Protein AF-A0A914ME58-F1 (afdb_monomer_lite)

Foldseek 3Di:
DDDDPDPDDDDAPDALVNVVVLVVDDDVRSQCCQCPVQVHPVSVCVSVVADPVHGDDPDPVVVVVCCVGNNDPDDDPDDDDDPVNVVVVVD

InterPro domains:
  IPR004014 Cation-transporting P-type ATPase, N-terminal [PF00690] (37-89)
  IPR023298 P-type ATPase, transmembrane domain superfamily [SSF81665] (35-89)

Radius of gyration: 20.08 Å; chains: 1; bounding box: 36×29×74 Å

Structure (mmCIF, N/CA/C/O backbone):
data_AF-A0A914ME58-F1
#
_entry.id   AF-A0A914ME58-F1
#
loop_
_atom_site.group_PDB
_atom_site.id
_atom_site.type_symbol
_atom_site.label_atom_id
_atom_site.label_alt_id
_atom_site.label_comp_id
_atom_site.label_asym_id
_atom_site.label_entity_id
_atom_site.label_seq_id
_atom_site.pdbx_PDB_ins_code
_atom_site.Cartn_x
_atom_site.Cartn_y
_atom_site.Cartn_z
_atom_site.occupancy
_atom_site.B_iso_or_equiv
_atom_site.auth_seq_id
_atom_site.auth_comp_id
_atom_site.auth_asym_id
_atom_site.auth_atom_id
_atom_site.pdbx_PDB_model_num
ATOM 1 N N . MET A 1 1 ? 17.629 7.701 -35.692 1.00 40.56 1 MET A N 1
ATOM 2 C CA . MET A 1 1 ? 18.294 7.869 -34.383 1.00 40.56 1 MET A CA 1
ATOM 3 C C . MET A 1 1 ? 17.438 7.148 -33.361 1.00 40.56 1 MET A C 1
ATOM 5 O O . MET A 1 1 ? 16.378 7.639 -33.009 1.00 40.56 1 MET A O 1
ATOM 9 N N . THR A 1 2 ? 17.817 5.920 -33.017 1.00 35.09 2 THR A N 1
ATOM 10 C CA . THR A 1 2 ? 17.044 5.049 -32.126 1.00 35.09 2 THR A CA 1
ATOM 11 C C . THR A 1 2 ? 17.281 5.497 -30.692 1.00 35.09 2 THR A C 1
ATOM 13 O O . THR A 1 2 ? 18.362 5.274 -30.150 1.00 35.09 2 THR A O 1
ATOM 16 N N . THR A 1 3 ? 16.306 6.168 -30.085 1.00 43.56 3 THR A N 1
ATOM 17 C CA . THR A 1 3 ? 16.332 6.446 -28.649 1.00 43.56 3 THR A CA 1
ATOM 18 C C . THR A 1 3 ? 16.126 5.129 -27.912 1.00 43.56 3 THR A C 1
ATOM 20 O O . THR A 1 3 ? 15.070 4.506 -27.987 1.00 43.56 3 THR A O 1
ATOM 23 N N . ARG A 1 4 ? 17.194 4.690 -27.252 1.00 45.16 4 ARG A N 1
ATOM 24 C CA . ARG A 1 4 ? 17.216 3.646 -26.226 1.00 45.16 4 ARG A CA 1
ATOM 25 C C . ARG A 1 4 ? 16.075 3.939 -25.231 1.00 45.16 4 ARG A C 1
ATOM 27 O O . ARG A 1 4 ? 16.007 5.083 -24.783 1.00 45.16 4 ARG A O 1
ATOM 34 N N . PRO A 1 5 ? 15.174 3.001 -24.893 1.00 51.91 5 PRO A N 1
ATOM 35 C CA . PRO A 1 5 ? 14.242 3.262 -23.810 1.00 51.91 5 PRO A CA 1
ATOM 36 C C . PRO A 1 5 ? 15.070 3.340 -22.525 1.00 51.91 5 PRO A C 1
ATOM 38 O O . PRO A 1 5 ? 15.811 2.409 -22.203 1.00 51.91 5 PRO A O 1
ATOM 41 N N . GLU A 1 6 ? 15.001 4.481 -21.846 1.00 51.50 6 GLU A N 1
ATOM 42 C CA . GLU A 1 6 ? 15.416 4.622 -20.453 1.00 51.50 6 GLU A CA 1
ATOM 43 C C . GLU A 1 6 ? 14.854 3.415 -19.686 1.00 51.50 6 GLU A C 1
ATOM 45 O O . GLU A 1 6 ? 13.654 3.142 -19.740 1.00 51.50 6 GLU A O 1
ATOM 50 N N . MET A 1 7 ? 15.726 2.639 -19.043 1.00 52.31 7 MET A N 1
ATOM 51 C CA . MET A 1 7 ? 15.379 1.446 -18.267 1.00 52.31 7 MET A CA 1
ATOM 52 C C . MET A 1 7 ? 14.724 1.887 -16.948 1.00 52.31 7 MET A C 1
ATOM 54 O O . MET A 1 7 ? 15.279 1.723 -15.871 1.00 52.31 7 MET A O 1
ATOM 58 N N . GLY A 1 8 ? 13.579 2.557 -17.045 1.00 67.69 8 GLY A N 1
ATOM 59 C CA . GLY A 1 8 ? 12.813 3.067 -15.919 1.00 67.69 8 GLY A CA 1
ATOM 60 C C . GLY A 1 8 ? 11.580 2.207 -15.707 1.00 67.69 8 GLY A C 1
ATOM 61 O O . GLY A 1 8 ? 10.802 1.983 -16.634 1.00 67.69 8 GLY A O 1
ATOM 62 N N . PHE A 1 9 ? 11.382 1.720 -14.485 1.00 77.50 9 PHE A N 1
ATOM 63 C CA . PHE A 1 9 ? 10.123 1.082 -14.119 1.00 77.50 9 PHE A CA 1
ATOM 64 C C . PHE A 1 9 ? 8.963 2.082 -14.283 1.00 77.50 9 PHE A C 1
ATOM 66 O O . PHE A 1 9 ? 9.104 3.238 -13.869 1.00 77.50 9 PHE A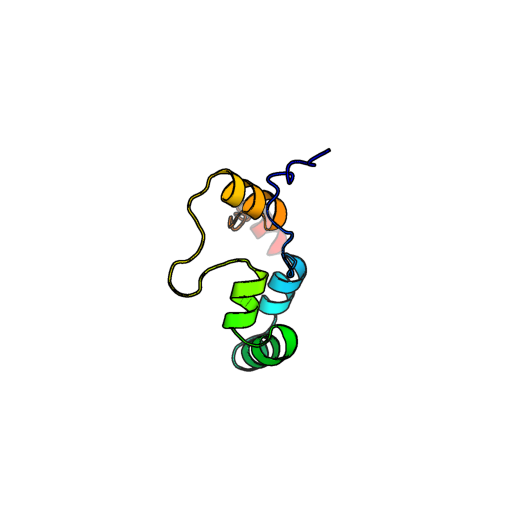 O 1
ATOM 73 N N . PRO A 1 10 ? 7.814 1.668 -14.847 1.00 85.56 10 PRO A N 1
ATOM 74 C CA . PRO A 1 10 ? 6.659 2.549 -14.995 1.00 85.56 10 PRO A CA 1
ATOM 75 C C . PRO A 1 10 ? 6.153 3.032 -13.626 1.00 85.56 10 PRO A C 1
ATOM 77 O O . PRO A 1 10 ? 6.243 2.274 -12.654 1.00 85.56 10 PRO A O 1
ATOM 80 N N . PRO A 1 11 ? 5.606 4.257 -13.516 1.00 87.50 11 PRO A N 1
ATOM 81 C CA . PRO A 1 11 ? 5.084 4.776 -12.252 1.00 87.50 11 PRO A CA 1
ATOM 82 C C . PRO A 1 11 ? 3.963 3.886 -11.693 1.00 87.50 11 PRO A C 1
ATOM 84 O O . PRO A 1 11 ? 3.294 3.171 -12.437 1.00 87.50 11 PRO A O 1
ATOM 87 N N . PHE A 1 12 ? 3.782 3.911 -10.371 1.00 91.88 12 PHE A N 1
ATOM 88 C CA . PHE A 1 12 ? 2.647 3.248 -9.730 1.00 91.88 12 PHE A CA 1
ATOM 89 C C . PHE A 1 12 ? 1.378 4.079 -9.926 1.00 91.88 12 PHE A C 1
ATOM 91 O O . PHE A 1 12 ? 1.405 5.297 -9.767 1.00 91.88 12 PHE A O 1
ATOM 98 N N . ASP A 1 13 ? 0.262 3.403 -10.190 1.00 92.44 13 ASP A N 1
ATOM 99 C CA . ASP A 1 13 ? -1.059 4.029 -10.363 1.00 92.44 13 ASP A CA 1
ATOM 100 C C . ASP A 1 13 ? -1.828 4.156 -9.032 1.00 92.44 13 ASP A C 1
ATOM 102 O O . ASP A 1 13 ? -3.052 4.311 -9.014 1.00 92.44 13 ASP A O 1
ATOM 106 N N . VAL A 1 14 ? -1.119 4.005 -7.911 1.00 92.69 14 VAL A N 1
ATOM 107 C CA . VAL A 1 14 ? -1.637 4.113 -6.545 1.00 92.69 14 VAL A CA 1
ATOM 108 C C . VAL A 1 14 ? -0.564 4.723 -5.647 1.00 92.69 14 VAL A C 1
ATOM 110 O O . VAL A 1 14 ? 0.613 4.360 -5.732 1.00 92.69 14 VAL A O 1
ATOM 113 N N . SER A 1 15 ? -0.962 5.665 -4.796 1.00 92.56 15 SER A N 1
ATOM 114 C CA . SER A 1 15 ? -0.066 6.349 -3.868 1.00 92.56 15 SER A CA 1
ATOM 115 C C . SER A 1 15 ? -0.111 5.741 -2.465 1.00 92.56 15 SER A C 1
ATOM 117 O O . SER A 1 15 ? -1.044 5.035 -2.088 1.00 92.56 15 SER A O 1
ATOM 119 N N . LEU A 1 16 ? 0.890 6.065 -1.642 1.00 91.50 16 LEU A N 1
ATOM 120 C CA . LEU A 1 16 ? 0.896 5.708 -0.221 1.00 91.50 16 LEU A CA 1
ATOM 121 C C . LEU A 1 16 ? -0.310 6.292 0.535 1.00 91.50 16 LEU A C 1
ATOM 123 O O . LEU A 1 16 ? -0.805 5.664 1.467 1.00 91.50 16 LEU A O 1
ATOM 127 N N . ASN A 1 17 ? -0.786 7.478 0.149 1.00 92.19 17 ASN A N 1
ATOM 128 C CA . ASN A 1 17 ? -1.945 8.085 0.795 1.00 92.19 17 ASN A CA 1
ATOM 129 C C . ASN A 1 17 ? -3.224 7.297 0.494 1.00 92.19 17 ASN A C 1
ATOM 131 O O . ASN A 1 17 ? -3.996 7.034 1.407 1.00 92.19 17 ASN A O 1
ATOM 135 N N . ASP A 1 18 ? -3.388 6.838 -0.747 1.00 92.62 18 ASP A N 1
ATOM 136 C CA . ASP A 1 18 ? -4.539 6.020 -1.146 1.00 92.62 18 ASP A CA 1
ATOM 137 C C . ASP A 1 18 ? -4.586 4.704 -0.359 1.00 92.62 18 ASP A C 1
ATOM 139 O O . ASP A 1 18 ? -5.646 4.282 0.101 1.00 92.62 18 ASP A O 1
ATOM 143 N N . LEU A 1 19 ? -3.420 4.080 -0.142 1.00 92.38 19 LEU A N 1
ATOM 144 C CA . LEU A 1 19 ? -3.304 2.862 0.665 1.00 92.38 19 LEU A CA 1
ATOM 145 C C . LEU A 1 19 ? -3.600 3.112 2.151 1.00 92.38 19 LEU A C 1
ATOM 147 O O . LEU A 1 19 ? -4.216 2.266 2.795 1.00 92.38 19 LEU A O 1
ATOM 151 N N . LYS A 1 20 ? -3.188 4.263 2.697 1.00 91.44 20 LYS A N 1
ATOM 152 C CA . LYS A 1 20 ? -3.517 4.653 4.076 1.00 91.44 20 LYS A CA 1
ATOM 153 C C . LYS A 1 20 ? -5.012 4.877 4.251 1.00 91.44 20 LYS A C 1
ATOM 155 O O . LYS A 1 20 ? -5.588 4.299 5.162 1.00 91.44 20 LYS A O 1
ATOM 160 N N . SER A 1 21 ? -5.635 5.641 3.356 1.00 92.31 21 SER A N 1
ATOM 161 C CA . SER A 1 21 ? -7.084 5.854 3.375 1.00 92.31 21 SER A CA 1
ATOM 162 C C . SER A 1 21 ? -7.844 4.539 3.219 1.00 92.31 21 SER A C 1
ATOM 164 O O . SER A 1 21 ? -8.850 4.332 3.884 1.00 92.31 21 SER A O 1
ATOM 166 N N . LEU A 1 22 ? -7.338 3.595 2.417 1.00 92.88 22 LEU A N 1
ATOM 167 C CA . LEU A 1 22 ? -7.949 2.271 2.309 1.00 92.88 22 LEU A CA 1
ATOM 168 C C . LEU A 1 22 ? -7.955 1.507 3.648 1.00 92.88 22 LEU A C 1
ATOM 170 O O . LEU A 1 22 ? -8.907 0.782 3.923 1.00 92.88 22 LEU A O 1
ATOM 174 N N . MET A 1 23 ? -6.924 1.674 4.482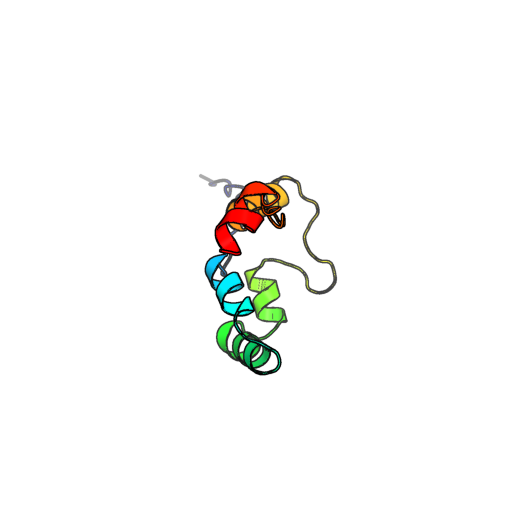 1.00 89.94 23 MET A N 1
ATOM 175 C CA . MET A 1 23 ? -6.844 1.040 5.804 1.00 89.94 23 MET A CA 1
ATOM 176 C C . MET A 1 23 ? -7.799 1.642 6.847 1.00 89.94 23 MET A C 1
ATOM 178 O O . MET A 1 23 ? -7.985 1.038 7.901 1.00 89.94 23 MET A O 1
ATOM 182 N N . GLU A 1 24 ? -8.378 2.817 6.590 1.00 92.44 24 GLU A N 1
ATOM 183 C CA . GLU A 1 24 ? -9.349 3.450 7.494 1.00 92.44 24 GLU A CA 1
ATOM 184 C C . GLU A 1 24 ? -10.721 2.762 7.423 1.00 92.44 24 GLU A C 1
ATOM 186 O O . GLU A 1 24 ? -11.476 2.779 8.396 1.00 92.44 24 GLU A O 1
ATOM 191 N N . PHE A 1 25 ? -11.023 2.108 6.299 1.00 92.81 25 PHE A N 1
ATOM 192 C CA . PHE A 1 25 ? -12.249 1.341 6.109 1.00 92.81 25 PHE A CA 1
ATOM 193 C C . PHE A 1 25 ? -12.115 -0.074 6.679 1.00 92.81 25 PHE A C 1
ATOM 195 O O . PHE A 1 25 ? -11.044 -0.684 6.650 1.00 92.81 25 PHE A O 1
ATOM 202 N N . SER A 1 26 ? -13.222 -0.645 7.161 1.00 90.38 26 SER A N 1
ATOM 203 C CA . SER A 1 26 ? -13.218 -1.975 7.784 1.00 90.38 26 SER A CA 1
ATOM 204 C C . SER A 1 26 ? -14.214 -2.941 7.137 1.00 90.38 26 SER A C 1
ATOM 206 O O . SER A 1 26 ? -15.302 -2.565 6.701 1.00 90.38 26 SER A O 1
ATOM 208 N N . GLY A 1 27 ? -13.834 -4.221 7.063 1.00 90.50 27 GLY A N 1
ATOM 209 C CA . GLY A 1 27 ? -14.715 -5.306 6.626 1.00 90.50 27 GLY A CA 1
ATOM 210 C C . GLY A 1 27 ? -15.314 -5.102 5.230 1.00 90.50 27 GLY A C 1
ATOM 211 O O . GLY A 1 27 ? -14.592 -5.021 4.236 1.00 90.50 27 GLY A O 1
ATOM 212 N N . ASN A 1 28 ? -16.647 -5.061 5.159 1.00 91.44 28 ASN A N 1
ATOM 213 C CA . ASN A 1 28 ? -17.385 -4.962 3.897 1.00 91.44 28 ASN A CA 1
ATOM 214 C C . ASN A 1 28 ? -17.182 -3.613 3.196 1.00 91.44 28 ASN A C 1
ATOM 216 O O . ASN A 1 28 ? -17.135 -3.577 1.971 1.00 91.44 28 ASN A O 1
ATOM 220 N N . GLU A 1 29 ? -17.000 -2.532 3.954 1.00 92.56 29 GLU A N 1
ATOM 221 C CA . GLU A 1 29 ? -16.795 -1.191 3.400 1.00 92.56 29 GLU A CA 1
ATOM 222 C C . GLU A 1 29 ? -15.475 -1.115 2.622 1.00 92.56 29 GLU A C 1
ATOM 224 O O . GLU A 1 29 ? -15.443 -0.678 1.474 1.00 92.56 29 GLU A O 1
ATOM 229 N N . ALA A 1 30 ? -14.394 -1.663 3.188 1.00 93.50 30 ALA A N 1
ATOM 230 C CA . ALA A 1 30 ? -13.108 -1.752 2.498 1.00 93.50 30 ALA A CA 1
ATOM 231 C C . ALA A 1 30 ? -13.208 -2.577 1.204 1.00 93.50 30 ALA A C 1
ATOM 233 O O . ALA A 1 30 ? -12.596 -2.232 0.193 1.00 93.50 30 ALA A O 1
ATOM 234 N N . LYS A 1 31 ? -14.004 -3.655 1.214 1.00 93.62 31 LYS A N 1
ATOM 235 C CA . LYS A 1 31 ? -14.231 -4.483 0.025 1.00 93.62 31 LYS A CA 1
ATOM 236 C C . LYS A 1 31 ? -14.950 -3.703 -1.078 1.00 93.62 31 LYS A C 1
ATOM 238 O O . LYS A 1 31 ? -14.503 -3.744 -2.219 1.00 93.62 31 LYS A O 1
ATOM 243 N N . GLU A 1 32 ? -16.009 -2.969 -0.745 1.00 95.00 32 GLU A N 1
ATOM 244 C CA . GLU A 1 32 ? -16.720 -2.127 -1.715 1.00 95.00 32 GLU A CA 1
ATOM 245 C C . GLU A 1 32 ? -15.813 -1.038 -2.295 1.00 95.00 32 GLU A C 1
ATOM 247 O O . GLU A 1 32 ? -15.834 -0.800 -3.503 1.00 95.00 32 GLU A O 1
ATOM 252 N N . VAL A 1 33 ? -14.960 -0.419 -1.474 1.00 94.88 33 VAL A N 1
ATOM 253 C CA . VAL A 1 33 ? -13.964 0.551 -1.952 1.00 94.88 33 VAL A CA 1
ATOM 254 C C . VAL A 1 33 ? -12.986 -0.108 -2.929 1.00 94.88 33 VAL A C 1
ATOM 256 O O . VAL A 1 33 ? -12.715 0.451 -3.993 1.00 94.88 33 VAL A O 1
ATOM 259 N N . ILE A 1 34 ? -12.485 -1.308 -2.619 1.00 94.50 34 ILE A N 1
ATOM 260 C CA . ILE A 1 34 ? -11.585 -2.063 -3.505 1.00 94.50 34 ILE A CA 1
ATOM 261 C C . ILE A 1 34 ? -12.262 -2.381 -4.843 1.00 94.50 34 ILE A C 1
ATOM 263 O O . ILE A 1 34 ? -11.690 -2.124 -5.907 1.00 94.50 34 ILE A O 1
ATOM 267 N N . ASP A 1 35 ? -13.484 -2.902 -4.798 1.00 95.12 35 ASP A N 1
ATOM 268 C CA . ASP A 1 35 ? -14.231 -3.292 -5.991 1.00 95.12 35 ASP A CA 1
ATOM 269 C C . ASP A 1 35 ? -14.557 -2.070 -6.868 1.00 95.12 35 ASP A C 1
ATOM 271 O O . ASP A 1 35 ? -14.275 -2.087 -8.069 1.00 95.12 35 ASP A O 1
ATOM 275 N N . ASN A 1 36 ? -15.033 -0.972 -6.270 1.00 94.62 36 ASN A N 1
ATOM 276 C CA . ASN A 1 36 ? -15.474 0.221 -6.997 1.00 94.62 36 ASN A CA 1
ATOM 277 C C . ASN A 1 36 ? -14.321 1.105 -7.501 1.00 94.62 36 ASN A C 1
ATOM 279 O O . ASN A 1 36 ? -14.357 1.569 -8.641 1.00 94.62 36 ASN A O 1
ATOM 283 N N . HIS A 1 37 ? -13.295 1.362 -6.681 1.00 93.62 37 HIS A N 1
ATOM 284 C CA . HIS A 1 37 ? -12.228 2.313 -7.032 1.00 93.62 37 HIS A CA 1
ATOM 285 C C . HIS A 1 37 ? -11.067 1.663 -7.781 1.00 93.62 37 HIS A C 1
ATOM 287 O O . HIS A 1 37 ? -10.446 2.284 -8.650 1.00 93.62 37 HIS A O 1
ATOM 293 N N . TYR A 1 38 ? -10.759 0.409 -7.457 1.00 94.12 38 TYR A N 1
ATOM 294 C CA . TYR A 1 38 ? -9.578 -0.260 -7.991 1.00 94.12 38 TYR A CA 1
ATOM 295 C C . TYR A 1 38 ? -9.920 -1.296 -9.057 1.00 94.12 38 TYR A C 1
ATOM 297 O O . TYR A 1 38 ? -9.019 -1.684 -9.799 1.00 94.12 38 TYR A O 1
ATOM 305 N N . GLY A 1 39 ? -11.198 -1.667 -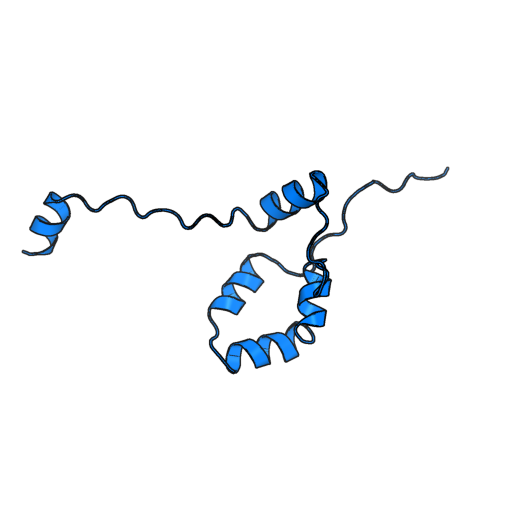9.207 1.00 93.50 39 GLY A N 1
ATOM 306 C CA . GLY A 1 39 ? -11.631 -2.755 -10.084 1.00 93.50 39 GLY A CA 1
ATOM 307 C C . GLY A 1 39 ? -11.383 -4.124 -9.450 1.00 93.50 39 GLY A C 1
ATOM 308 O O . GLY A 1 39 ? -10.997 -5.068 -10.141 1.00 93.50 39 GLY A O 1
ATOM 309 N N . GLY A 1 40 ? -11.531 -4.206 -8.127 1.00 94.06 40 GLY A N 1
ATOM 310 C CA . GLY A 1 40 ? -11.294 -5.407 -7.337 1.00 94.06 40 GLY A CA 1
ATOM 311 C C . GLY A 1 40 ? -9.827 -5.625 -6.973 1.00 94.06 40 GLY A C 1
ATOM 312 O O . GLY A 1 40 ? -8.937 -4.823 -7.279 1.00 94.06 40 GLY A O 1
ATOM 313 N N . THR A 1 41 ? -9.557 -6.759 -6.327 1.00 92.25 41 THR A N 1
ATOM 314 C CA . THR A 1 41 ? -8.208 -7.135 -5.867 1.00 92.25 41 THR A CA 1
ATOM 315 C C . THR A 1 41 ? -7.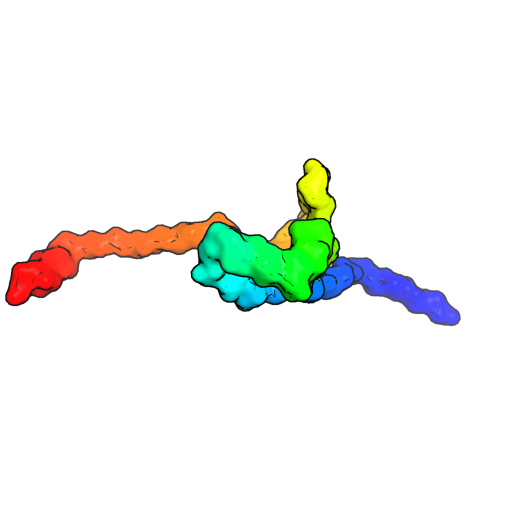211 -7.236 -7.021 1.00 92.25 41 THR A C 1
ATOM 317 O O . THR A 1 41 ? -6.097 -6.731 -6.915 1.00 92.25 41 THR A O 1
ATOM 320 N N . ALA A 1 42 ? -7.621 -7.800 -8.161 1.00 93.06 42 ALA A N 1
ATOM 321 C CA . ALA A 1 42 ? -6.783 -7.903 -9.355 1.00 93.06 42 ALA A CA 1
ATOM 322 C C . ALA A 1 42 ? -6.401 -6.525 -9.926 1.00 93.06 42 ALA A C 1
ATOM 324 O O . ALA A 1 42 ? -5.261 -6.315 -10.347 1.00 93.06 42 ALA A O 1
ATOM 325 N N . GLY A 1 43 ? -7.334 -5.570 -9.913 1.00 94.19 43 GLY A N 1
ATOM 326 C CA . GLY A 1 43 ? -7.070 -4.203 -10.349 1.00 94.19 43 GLY A CA 1
ATOM 327 C C . GLY A 1 43 ? -6.114 -3.467 -9.409 1.00 94.19 43 GLY A C 1
ATOM 328 O O . GLY A 1 43 ? -5.187 -2.800 -9.876 1.00 94.19 43 GLY A O 1
ATOM 329 N N . LEU A 1 44 ? -6.249 -3.673 -8.096 1.00 94.25 44 LEU A N 1
ATOM 330 C CA . LEU A 1 44 ? -5.295 -3.170 -7.107 1.00 94.25 44 LEU A CA 1
ATOM 331 C C . LEU A 1 44 ? -3.892 -3.778 -7.300 1.00 94.25 44 LEU A C 1
ATOM 333 O O . LEU A 1 44 ? -2.911 -3.036 -7.353 1.00 94.25 44 LEU A O 1
ATOM 337 N N . CYS A 1 45 ? -3.785 -5.099 -7.489 1.00 93.88 45 CYS A N 1
ATOM 338 C CA . CYS A 1 45 ? -2.519 -5.783 -7.781 1.00 93.88 45 CYS A CA 1
ATOM 339 C C . CYS A 1 45 ? -1.840 -5.222 -9.038 1.00 93.88 45 CYS A C 1
ATOM 341 O O . CYS A 1 45 ? -0.640 -4.948 -9.020 1.00 93.88 45 CYS A O 1
ATOM 343 N N . LYS A 1 46 ? -2.609 -4.968 -10.105 1.00 93.19 46 LYS A N 1
ATOM 344 C CA . LYS A 1 46 ? -2.096 -4.367 -11.342 1.00 93.19 46 LYS A CA 1
ATOM 345 C C . LYS A 1 46 ? -1.523 -2.966 -11.109 1.00 93.19 46 LYS A C 1
ATOM 347 O O . LYS A 1 46 ? -0.421 -2.685 -11.575 1.00 93.19 46 LYS A O 1
ATOM 352 N N . ARG A 1 47 ? -2.228 -2.112 -10.359 1.00 93.56 47 ARG A N 1
ATOM 353 C CA . ARG A 1 47 ? -1.780 -0.745 -10.020 1.00 93.56 47 ARG A CA 1
ATOM 354 C C . ARG A 1 47 ? -0.532 -0.740 -9.130 1.00 93.56 47 ARG A C 1
ATOM 356 O O . ARG A 1 47 ? 0.334 0.115 -9.292 1.00 93.56 47 ARG A O 1
ATOM 363 N N . LEU A 1 48 ? -0.415 -1.729 -8.238 1.00 93.06 48 LEU A N 1
ATOM 364 C CA . LEU A 1 48 ? 0.774 -1.993 -7.414 1.00 93.06 48 LEU A CA 1
ATOM 365 C C . LEU A 1 48 ? 1.893 -2.731 -8.166 1.00 93.06 48 LEU A C 1
ATOM 367 O O . LEU A 1 48 ? 2.952 -2.979 -7.585 1.00 93.06 48 LEU A O 1
ATOM 371 N N . GLN A 1 49 ? 1.672 -3.095 -9.433 1.00 92.19 49 GLN A N 1
ATOM 372 C CA . GLN A 1 49 ? 2.597 -3.875 -10.258 1.00 92.19 49 GLN A CA 1
ATOM 373 C C . GLN A 1 49 ? 3.050 -5.167 -9.557 1.00 92.19 49 GLN A C 1
ATOM 375 O O . GLN A 1 49 ? 4.232 -5.506 -9.552 1.00 92.19 49 GLN A O 1
ATOM 380 N N . THR A 1 50 ? 2.119 -5.851 -8.897 1.00 92.31 50 THR A N 1
ATOM 381 C CA . THR A 1 50 ? 2.358 -7.079 -8.133 1.00 92.31 50 THR A CA 1
ATOM 382 C C . THR A 1 50 ? 1.563 -8.217 -8.757 1.00 92.31 50 THR A C 1
ATOM 384 O O . THR A 1 50 ? 0.401 -8.036 -9.119 1.00 92.31 50 THR A O 1
ATOM 387 N N . ASP A 1 51 ? 2.171 -9.396 -8.865 1.00 91.19 51 ASP A N 1
ATOM 388 C CA . ASP A 1 51 ? 1.458 -10.608 -9.256 1.00 91.19 51 ASP A CA 1
ATOM 389 C C . ASP A 1 51 ? 0.665 -11.144 -8.044 1.00 91.19 51 ASP A C 1
ATOM 391 O O . ASP A 1 51 ? 1.242 -11.265 -6.959 1.00 91.19 51 ASP A O 1
ATOM 395 N N . PRO A 1 52 ? -0.642 -11.429 -8.175 1.00 90.06 52 PRO A N 1
ATOM 396 C CA . PRO A 1 52 ? -1.459 -11.892 -7.053 1.00 90.06 52 PRO A CA 1
ATOM 397 C C . PRO A 1 52 ? -1.025 -13.263 -6.509 1.00 90.06 52 PRO A C 1
ATOM 399 O O . PRO A 1 52 ? -1.201 -13.512 -5.319 1.00 90.06 52 PRO A O 1
ATOM 402 N N . ASP A 1 53 ? -0.433 -14.121 -7.345 1.00 91.38 53 ASP A N 1
ATOM 403 C CA . ASP A 1 53 ? -0.030 -15.482 -6.978 1.00 91.38 53 ASP A CA 1
ATOM 404 C C . ASP A 1 53 ? 1.468 -15.565 -6.644 1.00 91.38 53 ASP A C 1
ATOM 406 O O . ASP A 1 53 ? 1.881 -16.278 -5.729 1.00 91.38 53 ASP A O 1
ATOM 410 N N . LYS A 1 54 ? 2.303 -14.840 -7.396 1.00 90.88 54 LYS A N 1
ATOM 411 C CA . LYS A 1 54 ? 3.775 -14.901 -7.320 1.00 90.88 54 LYS A CA 1
ATOM 412 C C . LYS A 1 54 ? 4.408 -13.724 -6.581 1.00 90.88 54 LYS A C 1
ATOM 414 O O . LYS A 1 54 ? 5.595 -13.781 -6.263 1.00 90.88 54 LYS A O 1
ATOM 419 N N . GLY A 1 55 ? 3.652 -12.664 -6.310 1.00 90.25 55 GLY A N 1
ATOM 420 C CA . GLY A 1 55 ? 4.139 -11.467 -5.633 1.00 90.25 55 GLY A CA 1
ATOM 421 C C . GLY A 1 55 ? 5.005 -10.558 -6.513 1.00 90.25 55 GLY A C 1
ATOM 422 O O . GLY A 1 55 ? 4.767 -10.384 -7.708 1.00 90.25 55 GLY A O 1
ATOM 423 N N . ILE A 1 56 ? 5.989 -9.904 -5.892 1.00 90.94 56 ILE A N 1
ATOM 424 C CA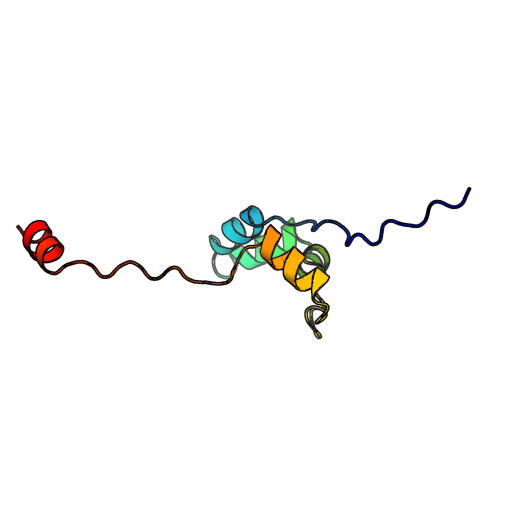 . ILE A 1 56 ? 6.896 -8.956 -6.556 1.00 90.94 56 ILE A CA 1
ATOM 425 C C . ILE A 1 56 ? 8.194 -9.643 -6.983 1.00 90.94 56 ILE A C 1
ATOM 427 O O . ILE A 1 56 ? 8.679 -10.560 -6.321 1.00 90.94 56 ILE A O 1
ATOM 431 N N . SER A 1 57 ? 8.806 -9.168 -8.067 1.00 84.00 57 SER A N 1
ATOM 432 C CA . SER A 1 57 ? 10.117 -9.662 -8.493 1.00 84.00 57 SER A CA 1
ATOM 433 C C . SER A 1 57 ? 11.204 -9.297 -7.478 1.00 84.00 57 SER A C 1
ATOM 435 O O . SER A 1 57 ? 11.260 -8.155 -7.027 1.00 84.00 57 SER A O 1
ATOM 437 N N . GLY A 1 58 ? 12.137 -10.210 -7.201 1.00 84.62 58 GLY A N 1
ATOM 438 C CA . GLY A 1 58 ? 13.301 -9.963 -6.336 1.00 84.62 58 GLY A CA 1
ATOM 439 C C . GLY A 1 58 ? 14.393 -9.064 -6.940 1.00 84.62 58 GLY A C 1
ATOM 440 O O . GLY A 1 58 ? 15.544 -9.152 -6.522 1.00 84.62 58 GLY A O 1
ATOM 441 N N . ASN A 1 59 ? 14.074 -8.236 -7.941 1.00 90.00 59 ASN A N 1
ATOM 442 C CA . ASN A 1 59 ? 15.025 -7.291 -8.525 1.00 90.00 59 ASN A CA 1
ATOM 443 C C . ASN A 1 59 ? 15.324 -6.166 -7.519 1.00 90.00 59 ASN A C 1
ATOM 445 O O . ASN A 1 59 ? 14.414 -5.477 -7.060 1.00 90.00 59 ASN A O 1
ATOM 449 N N . LEU A 1 60 ? 16.604 -5.960 -7.203 1.00 90.19 60 LEU A N 1
ATOM 450 C CA . LEU A 1 60 ? 17.051 -4.964 -6.232 1.00 90.19 60 LEU A CA 1
ATOM 451 C C . LEU A 1 60 ? 16.600 -3.535 -6.579 1.00 90.19 60 LEU A C 1
ATOM 453 O O . LEU A 1 60 ? 16.189 -2.803 -5.681 1.00 90.19 60 LEU A O 1
ATOM 457 N N . GLU A 1 61 ? 16.629 -3.144 -7.854 1.00 90.50 61 GLU A N 1
ATOM 458 C CA . GLU A 1 61 ? 16.224 -1.796 -8.279 1.00 90.50 61 GLU A CA 1
ATOM 459 C C . GLU A 1 61 ? 14.729 -1.553 -8.036 1.00 90.50 61 GLU A C 1
ATOM 461 O O . GLU A 1 61 ? 14.334 -0.503 -7.524 1.00 90.50 61 GLU A O 1
ATOM 466 N N . GLU A 1 62 ? 13.904 -2.564 -8.312 1.00 89.94 62 GLU A N 1
ATOM 467 C CA . GLU A 1 62 ? 12.463 -2.523 -8.068 1.00 89.94 62 GLU A CA 1
ATOM 468 C C . GLU A 1 62 ? 12.144 -2.457 -6.567 1.00 89.94 62 GLU A C 1
ATOM 470 O O . GLU A 1 62 ? 11.263 -1.708 -6.138 1.00 89.94 62 GLU A O 1
ATOM 475 N N . LEU A 1 63 ? 12.893 -3.197 -5.744 1.00 90.88 63 LEU A N 1
ATOM 476 C CA . LEU A 1 63 ? 12.743 -3.175 -4.287 1.00 90.88 63 LEU A CA 1
ATOM 477 C C . LEU A 1 63 ? 13.128 -1.817 -3.688 1.00 90.88 63 LEU A C 1
ATOM 479 O O . LEU A 1 63 ? 12.416 -1.305 -2.820 1.00 90.88 63 LEU A O 1
ATOM 483 N N . ILE A 1 64 ? 14.227 -1.217 -4.156 1.00 91.19 64 ILE A N 1
ATOM 484 C CA . ILE A 1 64 ? 14.651 0.124 -3.733 1.00 91.19 64 ILE A CA 1
ATOM 485 C C . ILE A 1 64 ? 13.592 1.154 -4.131 1.00 91.19 64 ILE A C 1
ATOM 487 O O . ILE A 1 64 ? 13.184 1.966 -3.302 1.00 91.19 64 ILE A O 1
ATOM 491 N N . ARG A 1 65 ? 13.083 1.086 -5.366 1.00 90.81 65 ARG A N 1
ATOM 492 C CA . ARG A 1 65 ? 12.025 1.978 -5.851 1.00 90.81 65 ARG A CA 1
ATOM 493 C C . ARG A 1 65 ? 10.764 1.894 -4.994 1.00 90.81 65 ARG A C 1
ATOM 495 O O . ARG A 1 65 ? 10.255 2.925 -4.556 1.00 90.81 65 ARG A O 1
ATOM 502 N N . ARG A 1 66 ? 10.283 0.678 -4.714 1.00 92.44 66 ARG A N 1
ATOM 503 C CA . ARG A 1 66 ? 9.117 0.454 -3.842 1.00 92.44 66 ARG A CA 1
ATOM 504 C C . ARG A 1 66 ? 9.334 1.031 -2.454 1.00 92.44 66 ARG A C 1
ATOM 506 O O . ARG A 1 66 ? 8.448 1.710 -1.949 1.00 92.44 66 ARG A O 1
ATOM 513 N N . ARG A 1 67 ? 10.512 0.816 -1.861 1.00 92.06 67 ARG A N 1
ATOM 514 C CA . ARG A 1 67 ? 10.855 1.379 -0.549 1.00 92.06 67 ARG A CA 1
ATOM 515 C C . ARG A 1 67 ? 10.889 2.908 -0.563 1.00 92.06 67 ARG A C 1
ATOM 517 O O . ARG A 1 67 ? 10.445 3.522 0.397 1.00 92.06 67 ARG A O 1
ATOM 524 N N . ASN A 1 68 ? 11.379 3.524 -1.635 1.00 91.25 68 ASN A N 1
ATOM 525 C CA . ASN A 1 68 ? 11.426 4.983 -1.745 1.00 91.25 68 ASN A CA 1
ATOM 526 C C . ASN A 1 68 ? 10.027 5.608 -1.859 1.00 91.25 68 ASN A C 1
ATOM 528 O O . ASN A 1 68 ? 9.810 6.701 -1.347 1.00 91.25 68 ASN A O 1
ATOM 532 N N . ILE A 1 69 ? 9.083 4.924 -2.514 1.00 91.44 69 ILE A N 1
ATOM 533 C CA . ILE A 1 69 ? 7.725 5.439 -2.747 1.00 91.44 69 ILE A CA 1
ATOM 534 C C . ILE A 1 69 ? 6.780 5.108 -1.585 1.00 91.44 69 ILE A C 1
ATOM 536 O O . ILE A 1 69 ? 6.037 5.974 -1.128 1.00 91.44 69 ILE A O 1
ATOM 540 N N . PHE A 1 70 ? 6.806 3.868 -1.094 1.00 91.56 70 PHE A N 1
ATOM 541 C CA . PHE A 1 70 ? 5.883 3.380 -0.062 1.00 91.56 70 PHE A CA 1
ATOM 542 C C . PHE A 1 70 ? 6.485 3.371 1.350 1.00 91.56 70 PHE A C 1
ATOM 544 O O . PHE A 1 70 ? 5.797 3.059 2.318 1.00 91.56 70 PHE A O 1
ATOM 551 N N . GLY A 1 71 ? 7.761 3.717 1.492 1.00 90.19 71 GLY A N 1
ATOM 552 C CA . GLY A 1 71 ? 8.456 3.689 2.771 1.00 90.19 71 GLY A CA 1
ATOM 553 C C . GLY A 1 71 ? 8.835 2.280 3.230 1.00 90.19 71 GLY A C 1
ATOM 554 O O . GLY A 1 71 ? 8.869 1.310 2.467 1.00 90.19 71 GLY A O 1
ATOM 555 N N . THR A 1 72 ? 9.184 2.177 4.508 1.00 85.44 72 THR A N 1
ATOM 556 C CA . THR A 1 72 ? 9.540 0.920 5.168 1.00 85.44 72 THR A CA 1
ATOM 557 C C . THR A 1 72 ? 8.346 0.385 5.953 1.00 85.44 72 THR A C 1
ATOM 559 O O . THR A 1 72 ? 7.615 1.145 6.582 1.00 85.44 72 THR A O 1
ATOM 562 N N . ASN A 1 73 ? 8.160 -0.940 5.968 1.00 82.50 73 ASN A N 1
ATOM 563 C CA . ASN A 1 73 ? 7.184 -1.592 6.849 1.00 82.50 73 ASN A CA 1
ATOM 564 C C . ASN A 1 73 ? 7.746 -1.705 8.277 1.00 82.50 73 ASN A C 1
ATOM 566 O O . ASN A 1 73 ? 7.978 -2.797 8.791 1.00 82.50 73 ASN A O 1
ATOM 570 N N . GLN A 1 74 ? 8.083 -0.562 8.866 1.00 79.62 74 GLN A N 1
ATOM 571 C CA . GLN A 1 74 ? 8.562 -0.460 10.234 1.00 79.62 74 GLN A CA 1
ATOM 572 C C . GLN A 1 74 ? 7.487 0.246 11.043 1.00 79.62 74 GLN A C 1
ATOM 574 O O . GLN A 1 74 ? 7.177 1.408 10.790 1.00 79.62 74 GLN A O 1
ATOM 579 N N . ILE A 1 75 ? 6.914 -0.469 12.008 1.00 74.56 75 ILE A N 1
ATOM 580 C CA . ILE A 1 75 ? 6.057 0.144 13.016 1.00 74.56 75 ILE A CA 1
ATOM 581 C C . ILE A 1 75 ? 7.008 0.895 13.952 1.00 74.56 75 ILE A C 1
ATOM 583 O O . ILE A 1 75 ? 7.841 0.242 14.585 1.00 74.56 75 ILE A O 1
ATOM 587 N N . PRO A 1 76 ? 6.959 2.238 14.003 1.00 74.25 76 PRO A N 1
ATOM 588 C CA . PRO A 1 76 ? 7.839 2.985 14.883 1.00 74.25 76 PRO A CA 1
ATOM 589 C C . PRO A 1 76 ? 7.543 2.577 16.326 1.00 74.25 76 PRO A C 1
ATOM 591 O O . PRO A 1 76 ? 6.400 2.668 16.782 1.00 74.25 76 PRO A O 1
ATOM 594 N N . GLU A 1 77 ? 8.567 2.114 17.040 1.00 77.25 77 GLU A N 1
ATOM 595 C CA . GLU A 1 77 ? 8.454 1.873 18.473 1.00 77.25 77 GLU A CA 1
ATOM 596 C C . GLU A 1 77 ? 8.147 3.211 19.146 1.00 77.25 77 GLU A C 1
ATOM 598 O O . GLU A 1 77 ? 8.882 4.190 18.993 1.00 77.25 77 GLU A O 1
ATOM 603 N N . GLN A 1 78 ? 7.029 3.276 19.867 1.00 71.38 78 GLN A N 1
ATOM 604 C CA . GLN A 1 78 ? 6.769 4.416 20.735 1.00 71.38 78 GLN A CA 1
ATOM 605 C C . GLN A 1 78 ? 7.906 4.456 21.764 1.00 71.38 78 GLN A C 1
ATOM 607 O O . GLN A 1 78 ? 8.138 3.433 22.419 1.00 71.38 78 GLN A O 1
ATOM 612 N N . PRO A 1 79 ? 8.630 5.583 21.914 1.00 74.88 79 PRO A N 1
ATOM 613 C CA . PRO A 1 79 ? 9.659 5.673 22.936 1.00 74.88 79 PRO A CA 1
ATOM 614 C C . PRO A 1 79 ? 9.021 5.326 24.286 1.00 74.88 79 PRO A C 1
ATOM 616 O O . PRO A 1 79 ? 7.900 5.774 24.558 1.00 74.88 79 PRO A O 1
ATOM 619 N N . PRO A 1 80 ? 9.681 4.503 25.119 1.00 76.25 80 PRO A N 1
ATOM 620 C CA . PRO A 1 80 ? 9.087 4.058 26.367 1.00 76.25 80 PRO A CA 1
ATOM 621 C C . PRO A 1 80 ? 8.706 5.280 27.203 1.00 76.25 80 PRO A C 1
ATOM 623 O O . PRO A 1 80 ? 9.525 6.177 27.424 1.00 76.25 80 PRO A 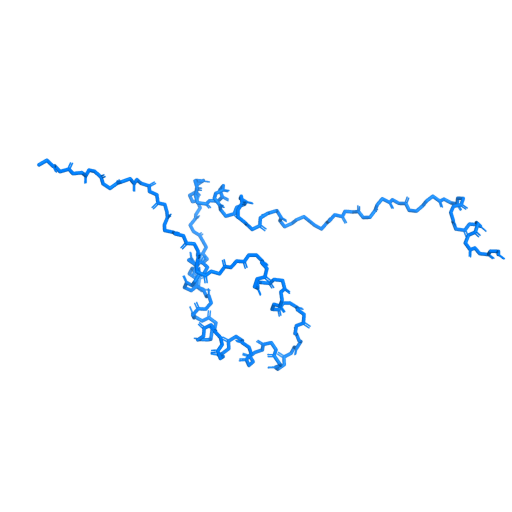O 1
ATOM 626 N N . LYS A 1 81 ? 7.451 5.329 27.663 1.00 74.00 81 LYS A N 1
ATOM 627 C CA . LYS A 1 81 ? 7.013 6.367 28.599 1.00 74.00 81 LYS A CA 1
ATOM 628 C C . LYS A 1 81 ? 7.899 6.296 29.849 1.00 74.00 81 LYS A C 1
ATOM 630 O O . LYS A 1 81 ? 8.071 5.228 30.434 1.00 74.00 81 LYS A O 1
ATOM 635 N N . SER A 1 82 ? 8.463 7.432 30.259 1.00 83.31 82 SER A N 1
ATOM 636 C CA . SER A 1 82 ? 9.249 7.519 31.494 1.00 83.31 82 SER A CA 1
ATOM 637 C C . SER A 1 82 ? 8.347 7.325 32.716 1.00 83.31 82 SER A C 1
ATOM 639 O O . SER A 1 82 ? 7.222 7.827 32.739 1.00 83.31 82 SER A O 1
ATOM 641 N N . PHE A 1 83 ? 8.853 6.658 33.761 1.00 80.06 83 PHE A N 1
ATOM 642 C CA . PHE A 1 83 ? 8.149 6.484 35.042 1.00 80.06 83 PHE A CA 1
ATOM 643 C C . PHE A 1 83 ? 7.621 7.810 35.615 1.00 80.06 83 PHE A C 1
ATOM 645 O O . PHE A 1 83 ? 6.520 7.849 36.155 1.00 80.06 83 PHE A O 1
ATOM 652 N N . LEU A 1 84 ? 8.368 8.909 35.459 1.00 79.62 84 LEU A N 1
ATOM 653 C CA . LEU A 1 84 ? 7.958 10.228 35.956 1.00 79.62 84 LEU A CA 1
ATOM 654 C C . LEU A 1 84 ? 6.734 10.785 35.217 1.00 79.62 84 LEU A C 1
ATOM 656 O O . LEU A 1 84 ? 5.893 11.425 35.841 1.00 79.62 84 LEU A O 1
ATOM 660 N N . SER A 1 85 ? 6.603 10.514 33.915 1.00 78.50 85 SER A N 1
ATOM 661 C CA . SER A 1 85 ? 5.441 10.946 33.130 1.00 78.50 85 SER A CA 1
ATOM 662 C C . SER A 1 85 ? 4.156 10.300 33.638 1.00 78.50 85 SER A C 1
ATOM 664 O O . SER A 1 85 ? 3.142 10.978 33.724 1.00 78.50 85 SER A O 1
ATOM 666 N N . PHE A 1 86 ? 4.209 9.030 34.050 1.00 77.12 86 PHE A N 1
ATOM 667 C CA . PHE A 1 86 ? 3.053 8.350 34.638 1.00 77.12 86 PHE A CA 1
ATOM 668 C C . PHE A 1 86 ? 2.638 8.934 35.989 1.00 77.12 86 PHE A C 1
ATOM 670 O O . PHE A 1 86 ? 1.450 9.056 36.256 1.00 77.12 86 PHE A O 1
ATOM 677 N N . ILE A 1 87 ? 3.601 9.301 36.839 1.00 80.56 87 ILE A N 1
ATOM 678 C CA . ILE A 1 87 ? 3.306 9.879 38.158 1.00 80.56 87 ILE A CA 1
ATOM 679 C C . ILE A 1 87 ? 2.691 11.277 38.011 1.00 80.56 87 ILE A C 1
ATOM 681 O O . ILE A 1 87 ? 1.759 11.607 38.735 1.00 80.56 87 ILE A O 1
ATOM 685 N N . ILE A 1 88 ? 3.192 12.081 37.067 1.00 82.69 88 ILE A N 1
ATOM 686 C CA . ILE A 1 88 ? 2.668 13.427 36.787 1.00 82.69 88 ILE A CA 1
ATOM 687 C C . ILE A 1 88 ? 1.274 13.365 36.142 1.00 82.69 88 ILE A C 1
ATOM 689 O O . ILE A 1 88 ? 0.428 14.179 36.478 1.00 82.69 88 ILE A O 1
ATOM 693 N N . GLU A 1 89 ? 1.022 12.415 35.236 1.00 80.62 89 GLU A N 1
ATOM 694 C CA . GLU A 1 89 ? -0.281 12.243 34.565 1.00 80.62 89 GLU A CA 1
ATOM 695 C C . GLU A 1 89 ? -1.369 11.678 35.510 1.00 80.62 89 GLU A C 1
ATOM 697 O O . GLU A 1 89 ? -2.557 11.836 35.246 1.00 80.62 89 GLU A O 1
ATOM 702 N N . ALA A 1 90 ? -0.980 11.036 36.619 1.00 73.75 90 ALA A N 1
ATOM 703 C CA . ALA A 1 90 ? -1.886 10.423 37.596 1.00 73.75 90 ALA A CA 1
ATOM 704 C C . ALA A 1 90 ? -2.317 11.352 38.753 1.00 73.75 90 ALA A C 1
ATOM 706 O O . ALA A 1 90 ? -2.922 10.869 39.714 1.00 73.75 90 ALA A O 1
ATOM 707 N N . ASN A 1 91 ? -2.000 12.649 38.687 1.00 56.56 91 ASN A N 1
ATOM 708 C CA . ASN A 1 91 ? -2.302 13.644 39.721 1.00 56.56 91 ASN A CA 1
ATOM 709 C C . ASN A 1 91 ? -3.043 14.852 39.143 1.00 56.56 91 ASN A C 1
ATOM 711 O O . ASN A 1 91 ? -3.948 15.360 39.840 1.00 56.56 91 ASN A O 1
#

pLDDT: mean 84.62, std 13.47, range [35.09, 95.12]

Organism: Meloidogyne incognita (NCBI:txid6306)

Secondary structure (DSSP, 8-state):
--------PPPPSS-HHHHHHHHHS-THHHHHHIIIIISHHHHHHHHTT-BTTTBS---HHHHHHHHHHH-----PPPPPPPHHHHHHHT-

Sequence (91 aa):
MTTRPEMGFPPFDVSLNDLKSLMEFSGNEAKEVIDNHYGGTAGLCKRLQTDPDKGISGNLEELIRRRNIFGTNQIPEQPPKSFLSFIIEAN